Protein AF-A0A2P4PTU6-F1 (afdb_monomer)

Foldseek 3Di:
DDPVVVVVVVVVVVVVCCVVVVDDDDEDEDEDPVCPVVQVVCVVVVVIDDYYDYHD

pLDDT: mean 94.47, std 5.79, range [61.22, 98.19]

Solvent-accessible surface area (backbone atoms only — not comparable to full-atom values): 3390 Å² total; per-residue (Å²): 134,56,74,73,52,56,55,54,51,50,53,51,52,52,53,49,30,46,75,70,58,79,40,82,90,58,68,32,79,34,70,38,72,88,35,49,66,60,49,51,54,33,47,78,70,64,71,48,54,84,41,79,43,76,45,116

Radius of gyration: 15.44 Å; Cα contacts (8 Å, |Δi|>4): 50; chains: 1; bounding box: 35×27×34 Å

Mean predicted aligned error: 4.04 Å

Organism: Rhizophagus irregularis (strain DAOM 181602 / DAOM 197198 / MUCL 43194) (NCBI:txid747089)

Nearest PDB structures (foldseek):
  4we3-assembly1_A  TM=9.224E-01  e=6.943E-02  Zingiber officinale
  4b7x-assembly3_L  TM=9.319E-01  e=7.994E-02  Pseudomonas aeruginosa PAO1
  4we3-assembly2_D  TM=9.283E-01  e=1.405E-01  Zingiber officinale
  4mkr-assembly2_C  TM=9.342E-01  e=1.862E-01  Zingiber officinale
  4b7x-assembly3_K  TM=7.910E-01  e=9.875E-02  Pseudomonas aeruginosa PAO1

Secondary structure (DSSP, 8-state):
--HHHHHHHHHHHHHHHHHTTSS---EEEEESGGGHHHHHHHHHTT-S-SEEEEE-

Structure (mmCIF, N/CA/C/O backbone):
data_AF-A0A2P4PTU6-F1
#
_entry.id   AF-A0A2P4PTU6-F1
#
loop_
_atom_site.group_PDB
_atom_site.id
_atom_site.type_symbol
_atom_site.label_atom_id
_atom_site.label_alt_id
_atom_site.label_comp_id
_atom_site.label_asym_id
_atom_site.label_entity_id
_atom_site.label_seq_id
_atom_site.pdbx_PDB_ins_code
_atom_site.Cartn_x
_atom_site.Cartn_y
_atom_site.Cartn_z
_atom_site.occupancy
_atom_site.B_iso_or_equiv
_atom_site.auth_seq_id
_atom_site.auth_comp_id
_atom_site.auth_asym_id
_atom_site.auth_atom_id
_atom_site.pdbx_PDB_model_num
ATOM 1 N N . MET A 1 1 ? 17.414 16.853 -19.483 1.00 61.22 1 MET A N 1
ATOM 2 C CA . MET A 1 1 ? 16.135 16.202 -19.133 1.00 61.22 1 MET A CA 1
ATOM 3 C C . MET A 1 1 ? 15.285 17.219 -18.404 1.00 61.22 1 MET A C 1
ATOM 5 O O . MET A 1 1 ? 15.813 17.882 -17.516 1.00 61.22 1 MET A O 1
ATOM 9 N N . SER A 1 2 ? 14.033 17.394 -18.815 1.00 81.62 2 SER A N 1
ATOM 10 C CA . SER A 1 2 ? 13.070 18.220 -18.077 1.00 81.62 2 SER A CA 1
ATOM 11 C C . SER A 1 2 ? 12.470 17.416 -16.913 1.00 81.62 2 SER A C 1
ATOM 13 O O . SER A 1 2 ? 12.515 16.186 -16.936 1.00 81.62 2 SER A O 1
ATOM 15 N N . GLY A 1 3 ? 11.896 18.079 -15.902 1.00 80.50 3 GLY A N 1
ATOM 16 C CA . GLY A 1 3 ? 11.219 17.382 -14.793 1.00 80.50 3 GLY A CA 1
ATOM 17 C C . GLY A 1 3 ? 10.106 16.441 -15.277 1.00 80.50 3 GLY A C 1
ATOM 18 O O . GLY A 1 3 ? 9.982 15.321 -14.794 1.00 80.50 3 GLY A O 1
ATOM 19 N N . THR A 1 4 ? 9.402 16.840 -16.336 1.00 85.88 4 THR A N 1
ATOM 20 C CA . THR A 1 4 ? 8.342 16.056 -16.987 1.00 85.88 4 THR A CA 1
ATOM 21 C C . THR A 1 4 ? 8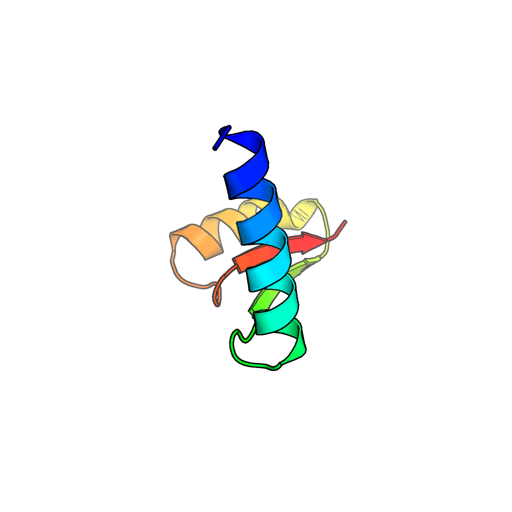.832 14.811 -17.730 1.00 85.88 4 THR A C 1
ATOM 23 O O . THR A 1 4 ? 8.034 13.924 -18.031 1.00 85.88 4 THR A O 1
ATOM 26 N N . ASP A 1 5 ? 10.118 14.729 -18.079 1.00 90.38 5 ASP A N 1
ATOM 27 C CA . ASP A 1 5 ? 10.678 13.511 -18.680 1.00 90.38 5 ASP A CA 1
ATOM 28 C C . ASP A 1 5 ? 10.974 12.463 -17.598 1.00 90.38 5 ASP A C 1
ATOM 30 O O . ASP A 1 5 ? 10.687 11.286 -17.792 1.00 90.38 5 ASP A O 1
ATOM 34 N N . ILE A 1 6 ? 11.443 12.906 -16.424 1.00 93.38 6 ILE A N 1
ATOM 35 C CA . ILE A 1 6 ? 11.724 12.040 -15.267 1.00 93.38 6 ILE A CA 1
ATOM 36 C C . ILE A 1 6 ? 10.435 11.398 -14.738 1.00 93.38 6 ILE A C 1
ATOM 38 O O . ILE A 1 6 ? 10.412 10.199 -14.466 1.00 93.38 6 ILE A O 1
ATOM 42 N N . GLU A 1 7 ? 9.353 12.173 -14.616 1.00 93.69 7 GLU A N 1
ATOM 43 C CA . GLU A 1 7 ? 8.044 11.661 -14.182 1.00 93.69 7 GLU A CA 1
ATOM 44 C C . GLU A 1 7 ? 7.528 10.565 -15.122 1.00 93.69 7 GLU A C 1
ATOM 46 O O . GLU A 1 7 ? 7.112 9.499 -14.672 1.00 93.69 7 GLU A O 1
ATOM 51 N N . ARG A 1 8 ? 7.633 10.791 -16.436 1.00 94.94 8 ARG A N 1
ATOM 52 C CA . ARG A 1 8 ? 7.155 9.855 -17.460 1.00 94.94 8 ARG A CA 1
ATOM 53 C C . ARG A 1 8 ? 7.923 8.538 -17.456 1.00 94.94 8 ARG A C 1
ATOM 55 O O . ARG A 1 8 ? 7.325 7.482 -17.661 1.00 94.94 8 ARG A O 1
ATOM 62 N N . ASP A 1 9 ? 9.236 8.590 -17.268 1.00 96.50 9 ASP A N 1
ATOM 63 C CA . ASP A 1 9 ? 10.051 7.378 -17.209 1.00 96.50 9 ASP A CA 1
ATOM 64 C C . ASP A 1 9 ? 9.807 6.616 -15.897 1.00 96.50 9 ASP A C 1
ATOM 66 O O . ASP A 1 9 ? 9.638 5.398 -15.926 1.00 96.50 9 ASP A O 1
ATOM 70 N N . CYS A 1 10 ? 9.619 7.327 -14.779 1.00 95.94 10 CYS A N 1
ATOM 71 C CA . CYS A 1 10 ? 9.204 6.728 -13.508 1.00 95.94 10 CYS A CA 1
ATOM 72 C C . CYS A 1 10 ? 7.861 5.981 -13.628 1.00 95.94 10 CYS A C 1
ATOM 74 O O . CYS A 1 10 ? 7.741 4.838 -13.184 1.00 95.94 10 CYS A O 1
ATOM 76 N N . GLU A 1 11 ? 6.854 6.578 -14.273 1.00 96.25 11 GLU A N 1
ATOM 77 C CA . GLU A 1 11 ? 5.555 5.929 -14.491 1.00 96.25 11 GLU A CA 1
ATOM 78 C C . GLU A 1 11 ? 5.671 4.636 -15.311 1.00 96.25 11 GLU A C 1
ATOM 80 O O . GLU A 1 11 ? 5.054 3.624 -14.960 1.00 96.25 11 GLU A O 1
ATOM 85 N N . LYS A 1 12 ? 6.477 4.647 -16.382 1.00 97.25 12 LYS A N 1
ATOM 86 C CA . LYS A 1 12 ? 6.713 3.460 -17.221 1.00 97.25 12 LYS A CA 1
ATOM 87 C C . LYS A 1 12 ? 7.380 2.338 -16.433 1.00 97.25 12 LYS A C 1
ATOM 89 O O . LYS A 1 12 ? 6.915 1.197 -16.502 1.00 97.25 12 LYS A O 1
ATOM 94 N N . ASP A 1 13 ? 8.422 2.664 -15.675 1.00 97.81 13 ASP A N 1
ATOM 95 C CA . ASP A 1 13 ? 9.170 1.692 -14.881 1.00 97.81 13 ASP A CA 1
ATOM 96 C C . ASP A 1 13 ? 8.276 1.060 -13.810 1.00 97.81 13 ASP A C 1
ATOM 98 O O . ASP A 1 13 ? 8.180 -0.167 -13.717 1.00 97.81 13 ASP A O 1
ATOM 102 N N . PHE A 1 14 ? 7.524 1.873 -13.061 1.00 97.00 14 PHE A N 1
ATOM 103 C CA . PHE A 1 14 ? 6.580 1.370 -12.061 1.00 97.00 14 PHE A CA 1
ATOM 104 C C . PHE A 1 14 ? 5.494 0.484 -12.679 1.00 97.00 14 PHE A C 1
ATOM 106 O O . PHE A 1 14 ? 5.168 -0.566 -12.115 1.00 97.00 14 PHE A O 1
ATOM 113 N N . ALA A 1 15 ? 4.949 0.862 -13.839 1.00 96.62 15 ALA A N 1
ATOM 114 C CA . ALA A 1 15 ? 3.964 0.048 -14.544 1.00 96.62 15 ALA A CA 1
ATOM 115 C C . ALA A 1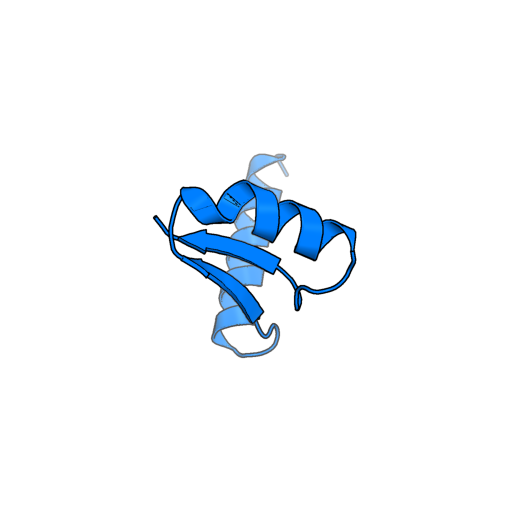 15 ? 4.546 -1.313 -14.963 1.00 96.62 15 ALA A C 1
ATOM 117 O O . ALA A 1 15 ? 3.902 -2.350 -14.765 1.00 96.62 15 ALA A O 1
ATOM 118 N N . GLU A 1 16 ? 5.775 -1.340 -15.491 1.00 98.12 16 GLU A N 1
ATOM 119 C CA . GLU A 1 16 ? 6.462 -2.589 -15.822 1.00 98.12 16 GLU A CA 1
ATOM 120 C C . GLU A 1 16 ? 6.700 -3.440 -14.570 1.00 98.12 16 GLU A C 1
ATOM 122 O O . GLU A 1 16 ? 6.434 -4.646 -14.577 1.00 98.12 16 GLU A O 1
ATOM 127 N N . TRP A 1 17 ? 7.170 -2.836 -13.482 1.00 98.19 17 TRP A N 1
ATOM 128 C CA . TRP A 1 17 ? 7.503 -3.555 -12.255 1.00 98.19 17 TRP A CA 1
ATOM 129 C C . TRP A 1 17 ? 6.275 -4.150 -11.571 1.00 98.19 17 TRP A C 1
ATOM 131 O O . TRP A 1 17 ? 6.346 -5.279 -11.083 1.00 98.19 17 TRP A O 1
ATOM 141 N N . VAL A 1 18 ? 5.138 -3.453 -11.593 1.00 96.44 18 VAL A N 1
ATOM 142 C CA . VAL A 1 18 ? 3.860 -4.009 -11.129 1.00 96.44 18 VAL A CA 1
ATOM 143 C C . VAL A 1 18 ? 3.413 -5.156 -12.038 1.00 96.44 18 VAL A C 1
ATOM 145 O O . VAL A 1 18 ? 3.086 -6.235 -1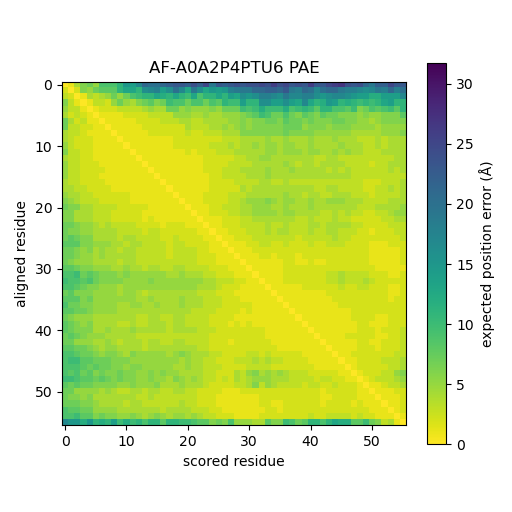1.546 1.00 96.44 18 VAL A O 1
ATOM 148 N N . ARG A 1 19 ? 3.453 -4.973 -13.367 1.00 96.62 19 ARG A N 1
ATOM 149 C CA . ARG A 1 19 ? 3.030 -5.998 -14.342 1.00 96.62 19 ARG A CA 1
ATOM 150 C C . ARG A 1 19 ? 3.878 -7.270 -14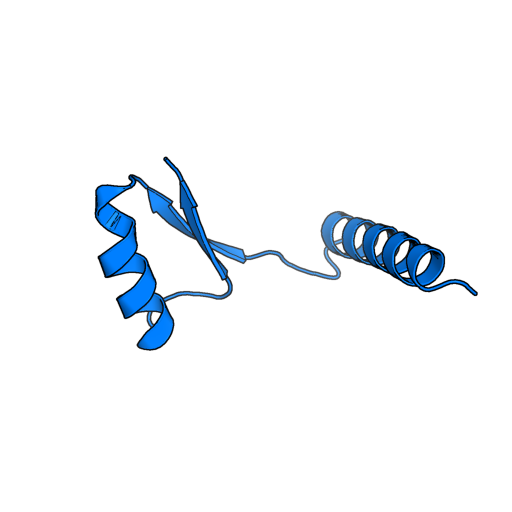.272 1.00 96.62 19 ARG A C 1
ATOM 152 O O . ARG A 1 19 ? 3.359 -8.365 -14.465 1.00 96.62 19 ARG A O 1
ATOM 159 N N . THR A 1 20 ? 5.178 -7.128 -14.034 1.00 97.88 20 THR A N 1
ATOM 160 C CA . THR A 1 20 ? 6.137 -8.245 -13.965 1.00 97.88 20 THR A CA 1
ATOM 161 C C . THR A 1 20 ? 6.249 -8.860 -12.571 1.00 97.88 20 THR A C 1
ATOM 163 O O . THR A 1 20 ? 6.973 -9.836 -12.398 1.00 97.88 20 THR A O 1
ATOM 166 N N . GLY A 1 21 ? 5.550 -8.312 -11.572 1.00 96.94 21 GLY A N 1
ATOM 167 C CA . GLY A 1 21 ? 5.589 -8.802 -10.194 1.00 96.94 21 GLY A CA 1
ATOM 168 C C . GLY A 1 21 ? 6.854 -8.428 -9.414 1.00 96.94 21 GLY A C 1
ATOM 169 O O . GLY A 1 21 ? 7.007 -8.871 -8.278 1.00 96.94 21 GLY A O 1
ATOM 170 N N . LYS A 1 22 ? 7.737 -7.587 -9.974 1.00 97.81 22 LYS A N 1
ATOM 171 C CA . LYS A 1 22 ? 8.879 -6.993 -9.251 1.00 97.81 22 LYS A CA 1
ATOM 172 C C . LYS A 1 22 ? 8.403 -6.099 -8.096 1.00 97.81 22 LYS A C 1
ATOM 174 O O . LYS A 1 22 ? 9.081 -6.002 -7.077 1.00 97.81 22 LYS A O 1
ATOM 179 N N . ILE A 1 23 ? 7.226 -5.483 -8.238 1.00 96.25 23 ILE A N 1
ATOM 180 C CA . ILE A 1 23 ? 6.505 -4.781 -7.170 1.00 96.25 23 ILE A CA 1
ATOM 181 C C . ILE A 1 23 ? 5.152 -5.458 -6.952 1.00 96.25 23 ILE A C 1
ATOM 183 O O . ILE A 1 23 ? 4.336 -5.554 -7.866 1.00 96.25 23 ILE A O 1
ATOM 187 N N . ILE A 1 24 ? 4.883 -5.867 -5.711 1.00 94.44 24 ILE A N 1
ATOM 188 C CA . ILE A 1 24 ? 3.575 -6.385 -5.300 1.00 94.44 24 ILE A CA 1
ATOM 189 C C . ILE A 1 24 ? 2.788 -5.252 -4.644 1.00 94.44 24 ILE A C 1
ATOM 191 O O . ILE A 1 24 ? 3.091 -4.826 -3.529 1.00 94.44 24 ILE A O 1
ATOM 195 N N . TYR A 1 25 ? 1.746 -4.781 -5.323 1.00 92.00 25 TYR A N 1
ATOM 196 C CA . TYR A 1 25 ? 0.852 -3.761 -4.786 1.00 92.00 25 TYR A CA 1
ATOM 197 C C . TYR A 1 25 ? -0.178 -4.382 -3.833 1.00 92.00 25 TYR A C 1
ATOM 199 O O . TYR A 1 25 ? -0.974 -5.232 -4.230 1.00 92.00 25 TYR A O 1
ATOM 207 N N . LYS A 1 26 ? -0.178 -3.946 -2.568 1.00 93.94 26 LYS A N 1
ATOM 208 C CA . LYS A 1 26 ? -1.167 -4.340 -1.553 1.00 93.94 26 LYS A CA 1
ATOM 209 C C . LYS A 1 26 ? -1.840 -3.109 -0.965 1.00 93.94 26 LYS A C 1
ATOM 211 O O . LYS A 1 26 ? -1.183 -2.110 -0.669 1.00 93.94 26 LYS A O 1
ATOM 216 N N . VAL A 1 27 ? -3.151 -3.206 -0.774 1.00 94.56 27 VAL A N 1
ATOM 217 C CA . VAL A 1 27 ? -3.978 -2.135 -0.216 1.00 94.56 27 VAL A CA 1
ATOM 218 C C . VAL A 1 27 ? -4.867 -2.654 0.894 1.00 94.56 27 VAL A C 1
ATOM 220 O O . VAL A 1 27 ? -5.385 -3.767 0.826 1.00 94.56 27 VAL A O 1
ATOM 223 N N . ASN A 1 28 ? -5.094 -1.796 1.878 1.00 96.38 28 ASN A N 1
ATOM 224 C CA . ASN A 1 28 ? -6.146 -1.956 2.862 1.00 96.38 28 ASN A CA 1
ATOM 225 C C . ASN A 1 28 ? -7.332 -1.085 2.429 1.00 96.38 28 ASN A C 1
ATOM 227 O O . ASN A 1 28 ? -7.240 0.146 2.469 1.00 96.38 28 ASN A O 1
ATOM 231 N N . ILE A 1 29 ? -8.416 -1.717 1.973 1.00 96.38 29 ILE A N 1
ATOM 232 C CA . ILE A 1 29 ? -9.589 -1.019 1.431 1.00 96.38 29 ILE A CA 1
ATOM 233 C C . ILE A 1 29 ? -10.627 -0.808 2.535 1.00 96.38 29 ILE A C 1
ATOM 235 O O . ILE A 1 29 ? -11.076 -1.763 3.166 1.00 96.38 29 ILE A O 1
ATOM 239 N N . TYR A 1 30 ? -11.035 0.443 2.721 1.00 96.00 30 TYR A N 1
ATOM 240 C CA . TYR A 1 30 ? -12.176 0.845 3.538 1.00 96.00 30 TYR A CA 1
ATOM 241 C C . TYR A 1 30 ? -13.332 1.202 2.599 1.00 96.00 30 TYR A C 1
ATOM 243 O O . TYR A 1 30 ? -13.185 2.082 1.757 1.00 96.00 30 TYR A O 1
ATOM 251 N N . VAL A 1 31 ? -14.458 0.497 2.688 1.00 97.44 31 VAL A N 1
ATOM 252 C CA . VAL A 1 31 ? -15.628 0.748 1.827 1.00 97.44 31 VAL A CA 1
ATOM 253 C C . VAL A 1 31 ? -16.561 1.739 2.519 1.00 97.44 31 VAL A C 1
A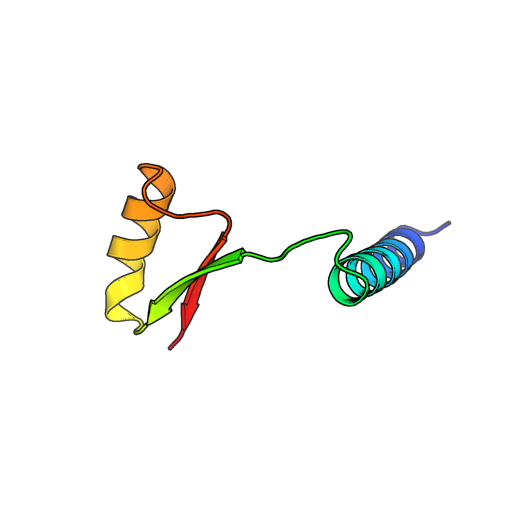TOM 255 O O . VAL A 1 31 ? -16.820 1.568 3.704 1.00 97.44 31 VAL A O 1
ATOM 258 N N . GLY A 1 32 ? -17.053 2.744 1.796 1.00 97.56 32 GLY A N 1
ATOM 259 C CA . GLY A 1 32 ? -17.966 3.771 2.299 1.00 97.56 32 GLY A CA 1
ATOM 260 C C . GLY A 1 32 ? -17.264 5.016 2.854 1.00 97.56 32 GLY A C 1
ATOM 261 O O . GLY A 1 32 ? -16.223 4.941 3.517 1.00 97.56 32 GLY A O 1
ATOM 262 N N . ILE A 1 33 ? -17.844 6.188 2.577 1.00 96.19 33 ILE A N 1
ATOM 263 C CA . ILE A 1 33 ? -17.334 7.502 3.018 1.00 96.19 33 ILE A CA 1
ATOM 264 C C . ILE A 1 33 ? -17.375 7.618 4.548 1.00 96.19 33 ILE A C 1
ATOM 266 O O . ILE A 1 33 ? -16.486 8.213 5.159 1.00 96.19 33 ILE A O 1
ATOM 270 N N . GLU A 1 34 ? -18.352 6.987 5.193 1.00 97.31 34 GLU A N 1
ATOM 271 C CA . GLU A 1 34 ? -18.491 6.925 6.647 1.00 97.31 34 GLU A CA 1
ATOM 272 C C . GLU A 1 34 ? -17.278 6.279 7.339 1.00 97.31 34 GLU A C 1
ATOM 274 O O . GLU A 1 34 ? -17.011 6.543 8.513 1.00 97.31 34 GLU A O 1
ATOM 279 N N . ASN A 1 35 ? -16.491 5.482 6.608 1.00 96.88 35 ASN A N 1
ATOM 280 C CA . ASN A 1 35 ? -15.307 4.813 7.134 1.00 96.88 35 ASN A CA 1
ATOM 281 C C . ASN A 1 35 ? -14.006 5.622 6.992 1.00 96.88 35 ASN A C 1
ATOM 283 O O . ASN A 1 35 ? -12.967 5.148 7.458 1.00 96.88 35 ASN A O 1
ATOM 287 N N . ILE A 1 36 ? -14.029 6.840 6.429 1.00 96.75 36 ILE A N 1
ATOM 288 C CA . ILE A 1 36 ? -12.820 7.672 6.243 1.00 96.75 36 ILE A CA 1
ATOM 289 C C . ILE A 1 36 ? -12.095 7.914 7.571 1.00 96.75 36 ILE A C 1
ATOM 291 O O . ILE A 1 36 ? -10.903 7.627 7.682 1.00 96.75 36 ILE A O 1
ATOM 295 N N . ALA A 1 37 ? -12.804 8.399 8.596 1.00 97.38 37 ALA A N 1
ATOM 296 C CA . ALA A 1 37 ? -12.187 8.747 9.879 1.00 97.38 37 ALA A CA 1
ATOM 297 C C . ALA A 1 37 ? -11.564 7.519 10.562 1.00 97.38 37 ALA A C 1
ATOM 299 O O . ALA A 1 37 ? -10.413 7.552 11.001 1.00 97.38 37 ALA A O 1
ATOM 300 N N . LYS A 1 38 ? -12.297 6.398 10.586 1.00 95.50 38 LYS A N 1
ATOM 301 C CA . LYS A 1 38 ? -11.806 5.123 11.122 1.00 95.50 38 LYS A CA 1
ATOM 302 C C . LYS A 1 38 ? -10.594 4.617 10.340 1.00 95.50 38 LYS A C 1
ATOM 304 O O . LYS A 1 38 ? -9.620 4.180 10.949 1.00 95.50 38 LYS A O 1
ATOM 309 N N . GLY A 1 39 ? -10.642 4.684 9.010 1.00 96.06 39 GLY A N 1
ATOM 310 C CA . GLY A 1 39 ? -9.545 4.266 8.142 1.00 96.06 39 GLY A CA 1
ATOM 311 C C . GLY A 1 39 ? -8.281 5.094 8.352 1.00 96.06 39 GLY A C 1
ATOM 312 O O . GLY A 1 39 ? -7.189 4.531 8.433 1.00 96.06 39 GLY A O 1
ATOM 313 N N . PHE A 1 40 ? -8.434 6.405 8.538 1.00 96.88 40 PHE A N 1
ATOM 314 C CA . PHE A 1 40 ? -7.335 7.321 8.832 1.00 96.88 40 PHE A CA 1
ATOM 315 C C . PHE A 1 40 ? -6.693 7.045 10.200 1.00 96.88 40 PHE A C 1
ATOM 317 O O . PHE A 1 40 ? -5.476 6.887 10.288 1.00 96.88 40 PHE A O 1
ATOM 324 N N . VAL A 1 41 ? -7.496 6.889 11.259 1.00 97.75 41 VAL A N 1
ATOM 325 C CA . VAL A 1 41 ? -6.984 6.538 12.599 1.00 97.75 41 VAL A CA 1
ATOM 326 C C . VAL A 1 41 ? -6.300 5.169 12.590 1.00 97.75 41 VAL A C 1
ATOM 328 O O . VAL A 1 41 ? -5.226 5.002 13.170 1.00 97.75 41 VAL A O 1
ATOM 331 N N . ASN A 1 42 ? -6.880 4.180 11.908 1.00 97.06 42 ASN A N 1
ATOM 332 C CA . ASN A 1 42 ? -6.264 2.863 11.758 1.00 97.06 42 ASN A CA 1
ATOM 333 C C . ASN A 1 42 ? -4.924 2.936 11.016 1.00 97.06 42 ASN A C 1
ATOM 335 O O . ASN A 1 42 ? -3.995 2.227 11.390 1.00 97.06 42 ASN A O 1
ATOM 339 N N . MET A 1 43 ? -4.802 3.802 10.008 1.00 96.81 43 MET A N 1
ATOM 340 C CA . MET A 1 43 ? -3.540 4.019 9.303 1.00 96.81 43 MET A CA 1
ATOM 341 C C . MET A 1 43 ? -2.465 4.596 10.231 1.00 96.81 43 MET A C 1
ATOM 343 O O . MET A 1 43 ? -1.375 4.041 10.336 1.00 96.81 43 MET A O 1
ATOM 347 N N . LEU A 1 44 ? -2.788 5.665 10.966 1.00 97.06 44 LEU A N 1
ATOM 348 C CA . LEU A 1 44 ? -1.843 6.306 11.890 1.00 97.06 44 LEU A CA 1
ATOM 349 C C . LEU A 1 44 ? -1.467 5.420 13.085 1.00 97.06 44 LEU A C 1
ATOM 351 O O . LEU A 1 44 ? -0.375 5.549 13.628 1.00 97.06 44 LEU A O 1
ATOM 355 N N . SER A 1 45 ? -2.353 4.506 13.482 1.00 97.44 45 SER A N 1
ATOM 356 C CA . SER A 1 45 ? -2.085 3.526 14.541 1.00 97.44 45 SER A CA 1
ATOM 357 C C . SER A 1 45 ? -1.413 2.240 14.044 1.00 97.44 45 SER A C 1
ATOM 359 O O . SER A 1 45 ? -1.289 1.291 14.815 1.00 97.44 45 SER A O 1
ATOM 361 N N . GLY A 1 46 ? -0.989 2.180 12.774 1.00 95.75 46 GLY A N 1
ATOM 362 C CA . GLY A 1 46 ? -0.270 1.029 12.214 1.00 95.75 46 GLY A CA 1
ATOM 363 C C . GLY A 1 46 ? -1.130 -0.223 12.013 1.0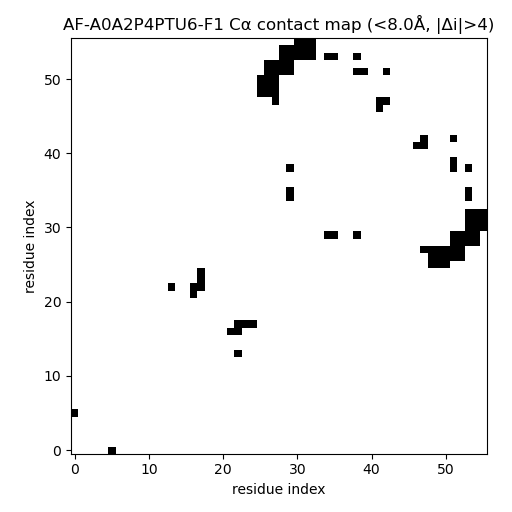0 95.75 46 GLY A C 1
ATOM 364 O O . GLY A 1 46 ? -0.601 -1.323 11.883 1.00 95.75 46 GLY A O 1
ATOM 365 N N . LYS A 1 47 ? -2.460 -0.083 11.994 1.00 95.56 47 LYS A N 1
ATOM 366 C CA . LYS A 1 47 ? -3.407 -1.197 11.808 1.00 95.56 47 LYS A CA 1
ATOM 367 C C . LYS A 1 47 ? -3.680 -1.519 10.338 1.00 95.56 47 LYS A C 1
ATOM 369 O O . LYS A 1 47 ? -4.369 -2.497 10.057 1.00 95.56 47 LYS A O 1
ATOM 374 N N . ASN A 1 48 ? -3.213 -0.694 9.400 1.00 93.56 48 ASN A N 1
ATOM 375 C CA . ASN A 1 48 ? -3.370 -0.949 7.974 1.00 93.56 48 ASN A CA 1
ATOM 376 C C . ASN A 1 48 ? -2.158 -1.701 7.413 1.00 93.56 48 ASN A C 1
ATOM 378 O O . ASN 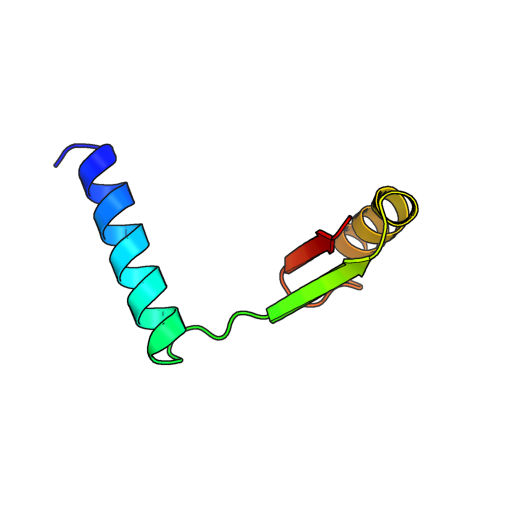A 1 48 ? -1.024 -1.496 7.836 1.00 93.56 48 ASN A O 1
ATOM 382 N N . ILE A 1 49 ? -2.393 -2.520 6.393 1.00 90.56 49 ILE A N 1
ATOM 383 C CA . ILE A 1 49 ? -1.313 -3.115 5.608 1.00 90.56 49 ILE A CA 1
ATOM 384 C C . ILE A 1 49 ? -1.043 -2.205 4.407 1.00 90.56 49 ILE A C 1
ATOM 386 O O . ILE A 1 49 ? -1.940 -1.935 3.607 1.00 90.56 49 ILE A O 1
ATOM 390 N N . CYS A 1 50 ? 0.199 -1.738 4.276 1.00 91.88 50 CYS A N 1
ATOM 391 C CA . CYS A 1 50 ? 0.678 -0.930 3.151 1.00 91.88 50 CYS A CA 1
ATOM 392 C C . CYS A 1 50 ? -0.135 0.362 2.935 1.00 91.88 50 CYS A C 1
ATOM 394 O O . CYS A 1 50 ? -0.045 1.283 3.741 1.00 91.88 50 CYS A O 1
ATOM 396 N N . LYS A 1 51 ? -0.906 0.466 1.847 1.00 94.75 51 LYS A N 1
ATOM 397 C CA . LYS A 1 51 ? -1.622 1.691 1.467 1.00 94.75 51 LYS A CA 1
ATOM 398 C C . LYS A 1 51 ? -3.089 1.623 1.887 1.00 94.75 51 LYS A C 1
ATOM 400 O O . LYS A 1 51 ? -3.804 0.704 1.495 1.00 94.75 51 LYS A O 1
ATOM 405 N N . ALA A 1 52 ? -3.547 2.604 2.660 1.00 96.62 52 ALA A N 1
ATOM 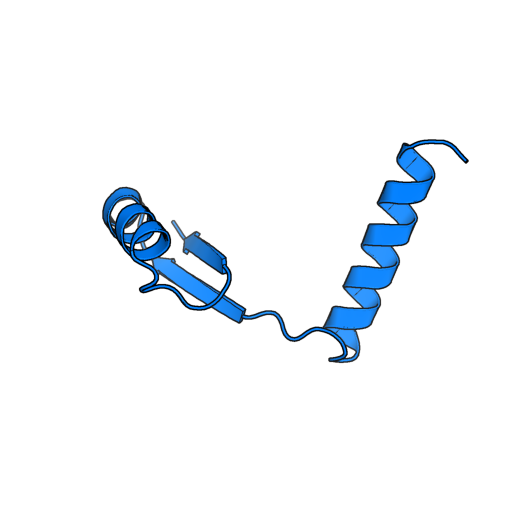406 C CA . ALA A 1 52 ? -4.961 2.775 2.982 1.00 96.62 52 ALA A CA 1
ATOM 407 C C . ALA A 1 52 ? -5.694 3.460 1.816 1.00 96.62 52 ALA A C 1
ATOM 409 O O . ALA A 1 52 ? -5.245 4.495 1.325 1.00 96.62 52 ALA A O 1
ATOM 410 N N . VAL A 1 53 ? -6.814 2.887 1.372 1.00 96.81 53 VAL A N 1
ATOM 411 C CA . VAL A 1 53 ? -7.658 3.449 0.305 1.00 96.81 53 VAL A CA 1
ATOM 412 C C . VAL A 1 53 ? -9.112 3.408 0.752 1.00 96.81 53 VAL A C 1
ATOM 414 O O . VAL A 1 53 ? -9.563 2.388 1.269 1.00 96.81 53 VAL A O 1
ATOM 417 N N . VAL A 1 54 ? -9.849 4.496 0.535 1.00 96.31 54 VAL A N 1
ATOM 418 C CA . VAL A 1 54 ? -11.303 4.524 0.724 1.00 96.31 54 VAL A CA 1
ATOM 419 C C . VAL A 1 54 ? -11.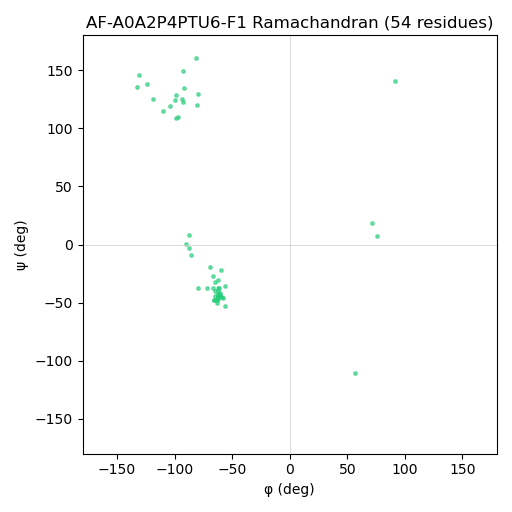977 4.360 -0.633 1.00 96.31 54 VAL A C 1
ATOM 421 O O . VAL A 1 54 ? -11.636 5.065 -1.582 1.00 96.31 54 VAL A O 1
ATOM 424 N N . LYS A 1 55 ? -12.915 3.419 -0.727 1.00 96.50 55 LYS A N 1
ATOM 425 C CA . LYS A 1 55 ? -13.752 3.180 -1.904 1.00 96.50 55 LYS A CA 1
ATOM 426 C C . LYS A 1 55 ? -15.181 3.604 -1.570 1.00 96.50 55 LYS A C 1
ATOM 428 O O . LYS A 1 55 ? -15.778 3.005 -0.680 1.00 96.50 55 LYS A O 1
ATOM 433 N N . TYR A 1 56 ? -15.686 4.629 -2.249 1.00 87.19 56 TYR A N 1
ATOM 434 C CA . TYR A 1 56 ? -17.063 5.114 -2.127 1.00 87.19 56 TYR A CA 1
ATOM 435 C C . TYR A 1 56 ? -17.988 4.453 -3.151 1.00 87.19 56 TYR A C 1
ATOM 437 O O . TYR A 1 56 ? -17.470 3.952 -4.178 1.00 87.19 56 TYR A O 1
#

Sequence (56 aa):
MSGTDIERDCEKDFAEWVRTGKIIYKVNIYVGIENIAKGFVNMLSGKNICKAVVKY